Protein AF-A0A1H0T122-F1 (afdb_monomer)

Mean predicted aligned error: 8.37 Å

Radius of gyration: 16.23 Å; Cα contacts (8 Å, |Δi|>4): 108; chains: 1; bounding box: 40×34×38 Å

Nearest PDB structures (foldseek):
  7z31-assembly1_I  TM=6.840E-01  e=1.589E+00  Saccharomyces cerevisiae S288C
  7z30-assembly1_I  TM=6.621E-01  e=2.849E+00  Saccharomyces cerevisiae S288C

pLDDT: mean 85.59, std 16.0, range [43.53, 97.06]

Secondary structure (DSSP, 8-state):
--SEEEPPTTS--PPPTTT-PPPEEEE-TTS-EEEE-SS-TTS-BPPSBS--HHHHHHHT------GGG--TT---

Solvent-accessible surface area (backbone atoms only — not comparable to full-atom values): 4924 Å² total; per-residue (Å²): 128,82,78,56,49,77,66,59,87,89,56,87,71,56,39,38,76,88,78,60,47,64,52,28,36,32,68,44,98,86,71,28,34,22,35,25,44,77,86,42,85,83,72,50,63,45,67,74,58,51,81,42,60,64,61,48,34,58,74,35,52,81,79,83,73,71,83,83,74,74,67,88,85,74,74,132

Structure (mmCIF, N/CA/C/O backbone):
data_AF-A0A1H0T122-F1
#
_entry.id   AF-A0A1H0T122-F1
#
loop_
_atom_site.group_PDB
_atom_site.id
_atom_site.type_symbol
_atom_site.label_atom_id
_atom_site.label_alt_id
_atom_site.label_comp_id
_atom_site.label_asym_id
_atom_site.label_entity_id
_atom_site.label_seq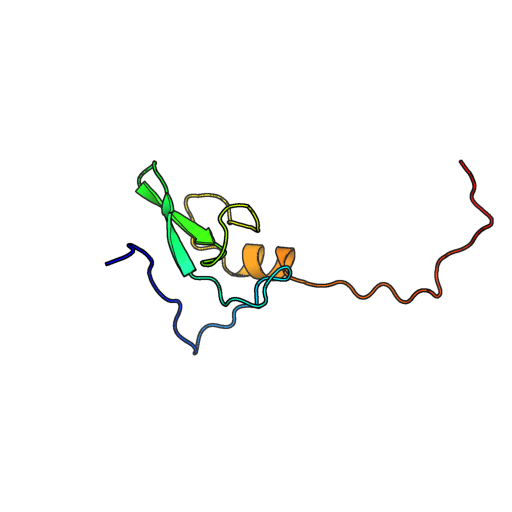_id
_atom_site.pdbx_PDB_ins_code
_atom_site.Cartn_x
_atom_site.Cartn_y
_atom_site.Cartn_z
_atom_site.occupancy
_atom_site.B_iso_or_equiv
_atom_site.auth_seq_id
_atom_site.auth_comp_id
_atom_site.auth_asym_id
_atom_site.auth_atom_id
_atom_site.pdbx_PDB_model_num
ATOM 1 N N . MET A 1 1 ? -4.427 -13.040 15.929 1.00 43.53 1 MET A N 1
ATOM 2 C CA . MET A 1 1 ? -4.531 -12.531 14.544 1.00 43.53 1 MET A CA 1
ATOM 3 C C . MET A 1 1 ? -3.732 -11.247 14.466 1.00 43.53 1 MET A C 1
ATOM 5 O O . MET A 1 1 ? -4.036 -10.320 15.203 1.00 43.53 1 MET A O 1
ATOM 9 N N . ASN A 1 2 ? -2.683 -11.207 13.649 1.00 56.81 2 ASN A N 1
ATOM 10 C CA . ASN A 1 2 ? -1.925 -9.977 13.428 1.00 56.81 2 ASN A CA 1
ATOM 11 C C . ASN A 1 2 ? -2.859 -8.993 12.709 1.00 56.81 2 ASN A C 1
ATOM 13 O O . ASN A 1 2 ? -3.268 -9.298 11.594 1.00 56.81 2 ASN A O 1
ATOM 17 N N . GLY A 1 3 ? -3.268 -7.912 13.388 1.00 77.94 3 GLY A N 1
ATOM 18 C CA . GLY A 1 3 ? -4.383 -7.006 13.049 1.00 77.94 3 GLY A CA 1
ATOM 19 C C . GLY A 1 3 ? -4.217 -6.185 11.767 1.00 77.94 3 GLY A C 1
ATOM 20 O O . GLY A 1 3 ? -4.300 -4.959 11.788 1.00 77.94 3 GLY A O 1
ATOM 21 N N . TYR A 1 4 ? -3.963 -6.871 10.661 1.00 84.44 4 TYR A N 1
ATOM 22 C CA . TYR A 1 4 ? -3.813 -6.332 9.325 1.00 84.44 4 TYR A CA 1
ATOM 23 C C . TYR A 1 4 ? -4.962 -6.831 8.451 1.00 84.44 4 TYR A C 1
ATOM 25 O O . TYR A 1 4 ? -5.328 -8.006 8.499 1.00 84.44 4 TYR A O 1
ATOM 33 N N . LEU A 1 5 ? -5.497 -5.948 7.615 1.00 90.12 5 LEU A N 1
ATOM 34 C CA . LEU A 1 5 ? -6.439 -6.294 6.561 1.00 90.12 5 LEU A CA 1
ATOM 35 C C . LEU A 1 5 ? -5.664 -6.492 5.257 1.00 90.12 5 LEU A C 1
ATOM 37 O O . LEU A 1 5 ? -4.896 -5.630 4.819 1.00 90.12 5 LEU A O 1
ATOM 41 N N . THR A 1 6 ? -5.858 -7.648 4.630 1.00 93.56 6 THR A N 1
ATOM 42 C CA . THR A 1 6 ? -5.266 -7.945 3.325 1.00 93.56 6 THR A CA 1
ATOM 43 C C . THR A 1 6 ? -6.023 -7.222 2.221 1.00 93.56 6 THR A C 1
ATOM 45 O O . THR A 1 6 ? -7.252 -7.247 2.191 1.00 93.56 6 THR A O 1
ATOM 48 N N . ILE A 1 7 ? -5.295 -6.648 1.267 1.00 93.69 7 ILE A N 1
ATOM 49 C CA . ILE A 1 7 ? -5.896 -5.991 0.107 1.00 93.69 7 ILE A CA 1
ATOM 50 C C . ILE A 1 7 ? -6.244 -7.056 -0.948 1.00 93.69 7 ILE A C 1
ATOM 52 O O . ILE A 1 7 ? -5.334 -7.783 -1.375 1.00 93.69 7 ILE A O 1
ATOM 56 N N . PRO A 1 8 ? -7.511 -7.153 -1.409 1.00 94.38 8 PRO A N 1
ATOM 57 C CA . PRO A 1 8 ? -7.923 -8.118 -2.427 1.00 94.38 8 PRO A CA 1
ATOM 58 C C . PRO A 1 8 ? -7.033 -8.071 -3.671 1.00 94.38 8 PRO A C 1
ATOM 60 O O . PRO A 1 8 ? -6.579 -7.002 -4.078 1.00 94.38 8 PRO A O 1
ATOM 63 N N . LYS A 1 9 ? -6.793 -9.227 -4.304 1.00 92.88 9 LYS A N 1
ATOM 64 C CA . LYS A 1 9 ? -5.925 -9.322 -5.495 1.00 92.88 9 LYS A CA 1
ATOM 65 C C . LYS A 1 9 ? -6.455 -8.537 -6.702 1.00 92.88 9 LYS A C 1
ATOM 67 O O . LYS A 1 9 ? -5.660 -8.162 -7.553 1.00 92.88 9 LYS A O 1
ATOM 72 N N . SER A 1 10 ? -7.763 -8.281 -6.751 1.00 95.88 10 SER A N 1
ATOM 73 C CA . SER A 1 10 ? -8.417 -7.466 -7.780 1.00 95.88 10 SER A CA 1
ATOM 74 C C . SER A 1 10 ? -8.041 -5.984 -7.713 1.00 95.88 10 SER A C 1
ATOM 76 O O . SER A 1 10 ? -8.146 -5.290 -8.718 1.00 95.88 10 SER A O 1
ATOM 78 N N . ILE A 1 11 ? -7.585 -5.495 -6.556 1.00 94.94 11 ILE A N 1
ATOM 79 C CA . ILE A 1 11 ? -7.092 -4.126 -6.415 1.00 94.94 11 ILE A CA 1
ATOM 80 C C . ILE A 1 11 ? -5.627 -4.090 -6.842 1.00 94.94 11 ILE A C 1
ATOM 82 O O . ILE A 1 11 ? -4.794 -4.856 -6.346 1.00 94.94 11 ILE A O 1
ATOM 86 N N . TYR A 1 12 ? -5.295 -3.198 -7.769 1.00 95.19 12 TYR A N 1
ATOM 87 C CA . TYR A 1 12 ? -3.918 -3.022 -8.202 1.00 95.19 12 TYR A CA 1
ATOM 88 C C . TYR A 1 12 ? -3.090 -2.326 -7.114 1.00 95.19 12 TYR A C 1
ATOM 90 O O . TYR A 1 12 ? -3.417 -1.233 -6.656 1.00 95.19 12 TYR A O 1
ATOM 98 N N . CYS A 1 13 ? -1.985 -2.959 -6.722 1.00 96.12 13 CYS A N 1
ATOM 99 C CA . CYS A 1 13 ? -0.993 -2.393 -5.815 1.00 96.12 13 CYS A CA 1
ATOM 100 C C . CYS A 1 13 ? 0.393 -2.809 -6.295 1.00 96.12 13 CYS A C 1
ATOM 102 O O . CYS A 1 13 ? 0.637 -4.000 -6.515 1.00 96.12 13 CYS A O 1
ATOM 104 N N . LYS A 1 14 ? 1.313 -1.853 -6.404 1.00 96.06 14 LYS A N 1
ATOM 105 C CA . LYS A 1 14 ? 2.731 -2.139 -6.596 1.00 96.06 14 LYS A CA 1
ATOM 106 C C . LYS A 1 14 ? 3.281 -2.870 -5.378 1.00 96.06 14 LYS A C 1
ATOM 108 O O . LYS A 1 14 ? 2.799 -2.712 -4.254 1.00 96.06 14 LYS A O 1
ATOM 113 N N . LEU A 1 15 ? 4.299 -3.684 -5.614 1.00 96.69 15 LEU A N 1
ATOM 114 C CA . LEU A 1 15 ? 5.028 -4.360 -4.550 1.00 96.69 15 LEU A CA 1
ATOM 115 C C . LEU A 1 15 ? 5.945 -3.368 -3.835 1.00 96.69 15 LEU A C 1
ATOM 117 O O . LEU A 1 15 ? 6.344 -2.359 -4.412 1.00 96.69 15 LEU A O 1
ATOM 121 N N . CYS A 1 16 ? 6.287 -3.657 -2.583 1.00 96.75 16 CYS A N 1
ATOM 122 C CA . CYS A 1 16 ? 7.285 -2.887 -1.857 1.00 96.75 16 CYS A CA 1
ATOM 123 C C . CYS A 1 16 ? 8.608 -2.891 -2.635 1.00 96.75 16 CYS A C 1
ATOM 125 O O . CYS A 1 16 ? 9.140 -3.960 -2.929 1.00 96.75 16 CYS A O 1
ATOM 127 N N . LYS A 1 17 ? 9.170 -1.716 -2.933 1.00 95.44 17 LYS A N 1
ATOM 128 C CA . LYS A 1 17 ? 10.428 -1.607 -3.690 1.00 95.44 17 LYS A CA 1
ATOM 129 C C . LYS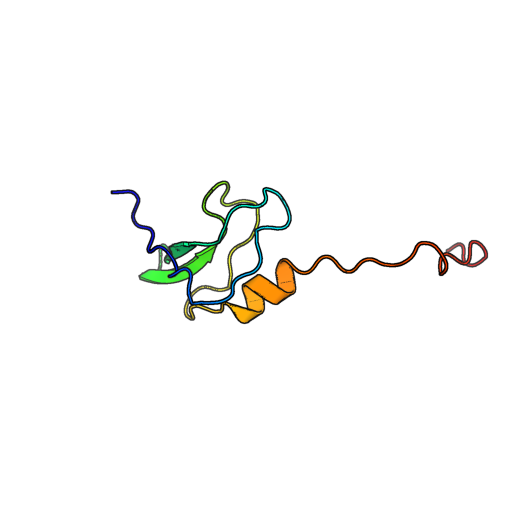 A 1 17 ? 11.642 -2.190 -2.953 1.00 95.44 17 LYS A C 1
ATOM 131 O O . LYS A 1 17 ? 12.635 -2.498 -3.597 1.00 95.44 17 LYS A O 1
ATOM 136 N N . THR A 1 18 ? 11.562 -2.339 -1.627 1.00 95.69 18 THR A N 1
ATOM 137 C CA . THR A 1 18 ? 12.661 -2.848 -0.788 1.00 95.69 18 THR A CA 1
ATOM 138 C C . THR A 1 18 ? 12.657 -4.373 -0.675 1.00 95.69 18 THR A C 1
ATOM 140 O O . THR A 1 18 ? 13.713 -4.988 -0.751 1.00 95.69 18 THR A O 1
ATOM 143 N N . CYS A 1 19 ? 11.487 -5.002 -0.500 1.00 95.62 19 CYS A N 1
ATOM 144 C CA . CYS A 1 19 ? 11.39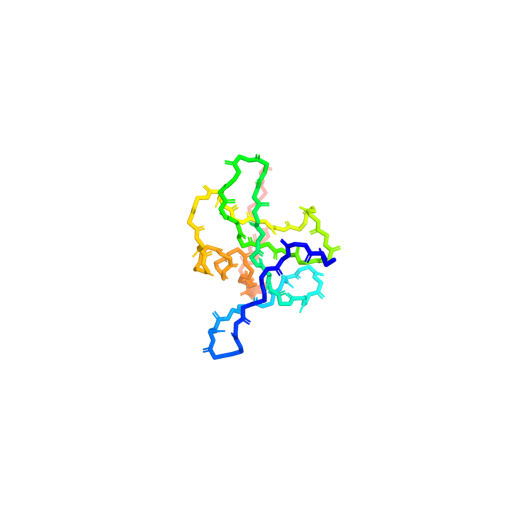1 -6.451 -0.247 1.00 95.62 19 CYS A CA 1
ATOM 145 C C . CYS A 1 19 ? 10.436 -7.225 -1.165 1.00 95.62 19 CYS A C 1
ATOM 147 O O . CYS A 1 19 ? 10.299 -8.435 -1.016 1.00 95.62 19 CYS A O 1
ATOM 149 N N . GLY A 1 20 ? 9.723 -6.559 -2.072 1.00 95.44 20 GLY A N 1
ATOM 150 C CA . GLY A 1 20 ? 8.769 -7.207 -2.975 1.00 95.44 20 GLY A CA 1
ATOM 151 C C . GLY A 1 20 ? 7.443 -7.632 -2.330 1.00 95.44 20 GLY A C 1
ATOM 152 O O . GLY A 1 20 ? 6.591 -8.197 -3.010 1.00 95.44 20 GLY A O 1
ATOM 153 N N . ALA A 1 21 ? 7.216 -7.355 -1.042 1.00 96.19 21 ALA A N 1
ATOM 154 C CA . ALA A 1 21 ? 5.962 -7.713 -0.382 1.00 96.19 21 ALA A CA 1
ATOM 155 C C . ALA A 1 21 ? 4.775 -6.873 -0.890 1.00 96.19 21 ALA A C 1
ATOM 157 O O . ALA A 1 21 ? 4.906 -5.674 -1.155 1.00 96.19 21 ALA A O 1
ATOM 158 N N . ARG A 1 22 ? 3.588 -7.486 -0.983 1.00 96.38 22 ARG A N 1
ATOM 159 C CA . ARG A 1 22 ? 2.329 -6.773 -1.257 1.00 96.38 22 ARG A CA 1
ATOM 160 C C . ARG A 1 22 ? 1.903 -5.993 -0.002 1.00 96.38 22 ARG A C 1
ATOM 162 O O . ARG A 1 22 ? 1.977 -6.564 1.087 1.00 96.38 22 ARG A O 1
ATOM 169 N N . PRO A 1 23 ? 1.463 -4.728 -0.122 1.00 97.06 23 PRO A N 1
ATOM 170 C CA . PRO A 1 23 ? 1.047 -3.950 1.039 1.00 97.06 23 PRO A CA 1
ATOM 171 C C . PRO A 1 23 ? -0.153 -4.557 1.766 1.00 97.06 23 PRO A C 1
ATOM 173 O O . PRO A 1 23 ? -0.963 -5.289 1.188 1.00 97.06 23 PRO A O 1
ATOM 176 N N . VAL A 1 24 ? -0.287 -4.176 3.033 1.00 96.88 24 VAL A N 1
ATOM 177 C CA . VAL A 1 24 ? -1.439 -4.474 3.890 1.00 96.88 24 VAL A CA 1
ATOM 178 C C . VAL A 1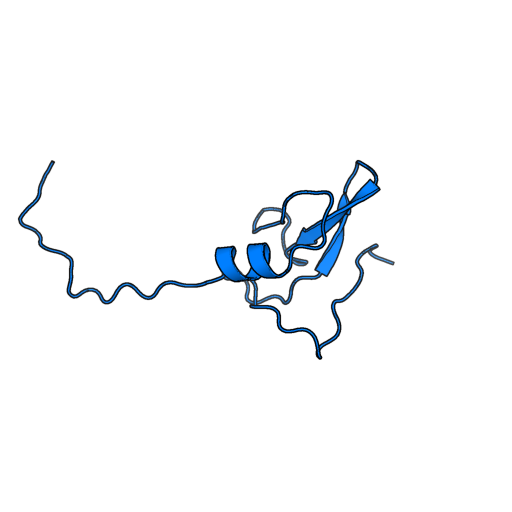 24 ? -1.991 -3.187 4.490 1.00 96.88 24 VAL A C 1
ATOM 180 O O . VAL A 1 24 ? -1.287 -2.178 4.571 1.00 96.88 24 VAL A O 1
ATOM 183 N N . ILE A 1 25 ? -3.243 -3.226 4.937 1.00 95.94 25 ILE A N 1
ATOM 184 C CA . ILE A 1 25 ? -3.865 -2.127 5.675 1.00 95.94 25 ILE A CA 1
ATOM 185 C C . ILE A 1 25 ? -3.747 -2.427 7.171 1.00 95.94 25 ILE A C 1
ATOM 187 O O . ILE A 1 25 ? -4.087 -3.527 7.607 1.00 95.94 25 ILE A O 1
ATOM 191 N N . LYS A 1 26 ? -3.279 -1.465 7.969 1.00 94.06 26 LYS A N 1
ATOM 192 C CA . LYS A 1 26 ? -3.214 -1.570 9.439 1.00 94.06 26 LYS A CA 1
ATOM 193 C C . LYS A 1 26 ? -3.900 -0.371 10.082 1.00 94.06 26 LYS A C 1
ATOM 195 O O . LYS A 1 26 ? -3.824 0.730 9.541 1.00 94.06 26 LYS A O 1
ATOM 200 N N . ALA A 1 27 ? -4.494 -0.571 11.254 1.00 92.50 27 ALA A N 1
ATOM 201 C CA . ALA A 1 27 ? -4.790 0.536 12.154 1.00 92.50 27 ALA A CA 1
ATOM 202 C C . ALA A 1 27 ? -3.483 1.110 12.741 1.00 92.50 27 ALA A C 1
ATOM 204 O O . ALA A 1 27 ? -2.586 0.366 13.147 1.00 92.50 27 ALA A O 1
ATOM 205 N N . SER A 1 28 ? -3.371 2.432 12.762 1.00 88.50 28 SER A N 1
ATOM 206 C CA . SER A 1 28 ? -2.355 3.182 13.488 1.00 88.50 28 SER A CA 1
ATOM 207 C C . SER A 1 28 ? -2.725 3.278 14.968 1.00 88.50 28 SER A C 1
ATOM 209 O O . SER A 1 28 ? -3.851 2.976 15.364 1.00 88.50 28 SER A O 1
ATOM 211 N N . GLU A 1 29 ? -1.791 3.753 15.790 1.00 87.31 29 GLU A N 1
ATOM 212 C CA . GLU A 1 29 ? -2.019 3.983 17.225 1.00 87.31 29 GLU A CA 1
ATOM 213 C C . GLU A 1 29 ? -3.152 4.984 17.496 1.00 87.31 29 GLU A C 1
ATOM 215 O O . GLU A 1 29 ? -3.839 4.889 18.506 1.00 87.31 29 GLU A O 1
ATOM 220 N N . ALA A 1 30 ? -3.405 5.897 16.554 1.00 87.31 30 ALA A N 1
ATOM 221 C CA . ALA A 1 30 ? -4.500 6.861 16.618 1.00 87.31 30 ALA A CA 1
ATOM 222 C C . ALA A 1 30 ? -5.855 6.291 16.141 1.00 87.31 30 ALA A C 1
ATOM 224 O O . ALA A 1 30 ? -6.812 7.045 15.984 1.00 87.31 30 ALA A O 1
ATOM 225 N N . GLY A 1 31 ? -5.942 4.990 15.841 1.00 86.50 31 GLY A N 1
ATOM 226 C CA . GLY A 1 31 ? -7.165 4.345 15.347 1.00 86.50 31 GLY A CA 1
ATOM 227 C C . GLY A 1 31 ? -7.507 4.652 13.883 1.00 86.50 31 GLY A C 1
ATOM 228 O O . GLY A 1 31 ? -8.592 4.313 13.419 1.00 86.50 31 GLY A O 1
ATOM 229 N N . LEU A 1 32 ? -6.591 5.281 13.142 1.00 92.25 32 LEU A N 1
ATOM 230 C CA . LEU A 1 32 ? -6.739 5.579 11.715 1.00 92.25 32 LEU A CA 1
ATOM 231 C C . LEU A 1 32 ? -6.103 4.482 10.859 1.00 92.25 32 LEU A C 1
ATOM 233 O O . LEU A 1 32 ? -5.258 3.740 11.340 1.00 92.25 32 LEU A O 1
ATOM 237 N N . TYR A 1 33 ? -6.428 4.400 9.571 1.00 93.50 33 TYR A N 1
ATOM 238 C CA . TYR A 1 33 ? -5.839 3.384 8.694 1.00 93.50 33 TYR A CA 1
ATOM 239 C C . TYR A 1 33 ? -4.613 3.898 7.937 1.00 93.50 33 TYR A C 1
ATOM 241 O O . TYR A 1 33 ? -4.554 5.064 7.546 1.00 93.50 33 TYR A O 1
ATOM 249 N N . VAL A 1 34 ? -3.642 3.005 7.736 1.00 95.25 34 VAL A N 1
ATOM 250 C CA . VAL A 1 34 ? -2.462 3.194 6.882 1.00 95.25 34 VAL A CA 1
ATOM 251 C C . VAL A 1 34 ? -2.311 2.013 5.933 1.00 95.25 34 VAL A C 1
ATOM 253 O O . VAL A 1 34 ? -2.643 0.880 6.289 1.00 95.25 34 VAL A O 1
ATOM 256 N N . VAL A 1 35 ? -1.752 2.261 4.752 1.00 96.81 35 VAL A N 1
ATOM 257 C CA . VAL A 1 35 ? -1.249 1.222 3.847 1.00 96.81 35 VAL A CA 1
ATOM 258 C C . VAL A 1 35 ? 0.249 1.098 4.088 1.00 96.81 35 VAL A C 1
ATOM 260 O O . VAL A 1 35 ? 0.962 2.096 4.017 1.00 96.81 35 VAL A O 1
ATOM 263 N N . LYS A 1 36 ? 0.747 -0.101 4.396 1.00 95.94 36 LYS A N 1
ATOM 264 C CA . LYS A 1 36 ? 2.160 -0.294 4.748 1.00 95.94 36 LYS A CA 1
ATOM 265 C C . LYS A 1 36 ? 2.746 -1.615 4.277 1.00 95.94 36 LYS A C 1
ATOM 267 O O . LYS A 1 36 ? 2.026 -2.554 3.932 1.00 95.94 36 LYS A O 1
ATOM 272 N N . CYS A 1 37 ? 4.074 -1.692 4.319 1.00 96.62 37 CYS A N 1
ATOM 273 C CA . CYS A 1 37 ? 4.795 -2.948 4.164 1.00 96.62 37 CYS A CA 1
ATOM 274 C C . CYS A 1 37 ? 4.449 -3.910 5.320 1.00 96.62 37 CYS A C 1
ATOM 276 O O . CYS A 1 37 ? 4.502 -3.493 6.478 1.00 96.62 37 CYS A O 1
ATOM 278 N N . PRO A 1 38 ? 4.119 -5.185 5.043 1.00 95.56 38 PRO A N 1
ATOM 279 C CA . PRO A 1 38 ? 3.858 -6.169 6.096 1.00 95.56 38 PRO A CA 1
ATOM 280 C C . PRO A 1 38 ? 5.133 -6.740 6.731 1.00 95.56 38 PRO A C 1
ATOM 282 O O . PRO A 1 38 ? 5.052 -7.372 7.779 1.00 95.56 38 PRO A O 1
ATOM 285 N N . THR A 1 39 ? 6.285 -6.591 6.073 1.00 94.81 39 THR A N 1
ATOM 286 C CA . THR A 1 39 ? 7.540 -7.254 6.459 1.00 94.81 39 THR A CA 1
ATOM 287 C C . THR A 1 39 ? 8.370 -6.424 7.432 1.00 94.81 39 THR A C 1
ATOM 289 O O . THR A 1 39 ? 8.953 -6.983 8.353 1.00 94.81 39 THR A O 1
ATOM 292 N N . ASP A 1 40 ? 8.436 -5.109 7.218 1.00 94.12 40 ASP A N 1
ATOM 293 C CA . ASP A 1 40 ? 9.217 -4.187 8.045 1.00 94.12 40 ASP A CA 1
ATOM 294 C C . ASP A 1 40 ? 8.555 -2.803 8.052 1.00 94.12 40 ASP A C 1
ATOM 296 O O . ASP A 1 40 ? 8.251 -2.225 7.001 1.00 94.12 40 ASP A O 1
ATOM 300 N N . ASP A 1 41 ? 8.360 -2.274 9.256 1.00 90.75 41 ASP A N 1
ATOM 301 C CA . ASP A 1 41 ? 7.782 -0.960 9.526 1.00 90.75 41 ASP A CA 1
ATOM 302 C C . ASP A 1 41 ? 8.687 0.190 9.056 1.00 90.75 41 ASP A C 1
ATOM 304 O O . ASP A 1 41 ? 8.200 1.297 8.832 1.00 90.75 41 ASP A O 1
ATOM 308 N N . ARG A 1 42 ? 9.983 -0.075 8.852 1.00 94.06 42 ARG A N 1
ATOM 309 C CA . ARG A 1 42 ? 10.971 0.889 8.348 1.00 94.06 42 ARG A CA 1
ATOM 310 C C . ARG A 1 42 ? 10.909 1.116 6.842 1.00 94.06 42 ARG A C 1
ATOM 312 O O . ARG A 1 42 ? 11.545 2.050 6.370 1.00 94.06 42 ARG A O 1
ATOM 319 N N . HIS A 1 43 ? 10.205 0.275 6.080 1.00 94.75 43 HIS A N 1
ATOM 320 C CA . HIS A 1 43 ? 10.123 0.439 4.627 1.00 94.75 43 HIS A CA 1
ATOM 321 C C . HIS A 1 43 ? 9.301 1.676 4.266 1.00 94.75 43 HIS A C 1
ATOM 323 O O . HIS A 1 43 ? 9.827 2.770 4.093 1.00 94.75 43 HIS A O 1
ATOM 329 N N . TYR A 1 44 ? 7.994 1.508 4.123 1.00 95.81 44 TYR A N 1
ATOM 330 C CA . TYR A 1 44 ? 7.107 2.613 3.830 1.00 95.81 44 TYR A CA 1
ATOM 331 C C . TYR A 1 44 ? 5.736 2.339 4.424 1.00 95.81 44 TYR A C 1
ATOM 333 O O . TYR A 1 44 ? 5.276 1.191 4.481 1.00 95.81 44 TYR A O 1
ATOM 341 N N . GLN A 1 45 ? 5.095 3.418 4.846 1.00 95.50 45 GLN A N 1
ATOM 342 C CA . GLN A 1 45 ? 3.689 3.465 5.185 1.00 95.50 45 GLN A CA 1
ATOM 343 C C . GLN A 1 45 ? 3.131 4.808 4.726 1.00 95.50 45 GLN A C 1
ATOM 345 O O . GLN A 1 45 ? 3.819 5.827 4.806 1.00 95.50 45 GLN A O 1
ATOM 350 N N . THR A 1 46 ? 1.895 4.804 4.248 1.00 96.38 46 THR A N 1
ATOM 351 C CA . THR A 1 46 ? 1.194 6.030 3.871 1.00 96.38 46 THR A CA 1
ATOM 352 C C . THR A 1 46 ? 0.865 6.856 5.109 1.00 96.38 46 THR A C 1
ATOM 354 O O . THR A 1 46 ? 0.930 6.382 6.250 1.00 96.38 46 THR A O 1
ATOM 357 N N . ARG A 1 47 ? 0.460 8.108 4.890 1.00 94.50 47 ARG A N 1
ATOM 358 C CA . ARG A 1 47 ? -0.089 8.939 5.963 1.00 94.50 47 ARG A CA 1
ATOM 359 C C . ARG A 1 47 ? -1.319 8.265 6.585 1.00 94.50 47 ARG A C 1
ATOM 361 O O . ARG A 1 47 ? -2.141 7.684 5.880 1.00 94.50 47 ARG A O 1
ATOM 368 N N . SER A 1 48 ? -1.448 8.364 7.906 1.00 93.31 48 SER A N 1
ATOM 369 C CA . SER A 1 48 ? -2.610 7.864 8.638 1.00 93.31 48 SER A CA 1
ATOM 370 C C . SER A 1 48 ? -3.875 8.653 8.305 1.00 93.31 48 SER A C 1
ATOM 372 O O . SER A 1 48 ? -3.864 9.883 8.251 1.00 93.31 48 SER A O 1
ATOM 374 N N . GLY A 1 49 ? -4.974 7.929 8.097 1.00 89.94 49 GLY A N 1
ATOM 375 C CA . GLY A 1 49 ? -6.302 8.495 7.861 1.00 89.94 49 GLY A CA 1
ATOM 376 C C . GLY A 1 49 ? -6.988 7.834 6.678 1.00 89.94 49 GLY A C 1
ATOM 377 O O . GLY A 1 49 ? -8.007 7.170 6.849 1.00 89.94 49 GLY A O 1
ATOM 378 N N . LEU A 1 50 ? -6.403 7.995 5.492 1.00 87.94 50 LEU A N 1
ATOM 379 C CA . LEU A 1 50 ? -6.939 7.472 4.240 1.00 87.94 50 LEU A CA 1
ATOM 380 C C . LEU A 1 50 ? -6.155 6.237 3.798 1.00 87.94 50 LEU A C 1
ATOM 382 O O . LEU A 1 50 ? -4.927 6.191 3.872 1.00 87.94 50 LEU A O 1
ATOM 386 N N . ILE A 1 51 ? -6.882 5.240 3.294 1.00 93.75 51 ILE A N 1
ATOM 387 C CA . ILE A 1 51 ? -6.287 4.085 2.619 1.00 93.75 51 ILE A CA 1
ATOM 388 C C . ILE A 1 51 ? -5.819 4.562 1.236 1.00 93.75 51 ILE A C 1
ATOM 390 O O . ILE A 1 51 ? -6.559 4.487 0.259 1.00 93.75 51 ILE A O 1
ATOM 394 N N . ASP A 1 52 ? -4.605 5.109 1.174 1.00 94.94 52 ASP A N 1
ATOM 395 C CA . ASP A 1 52 ? -4.055 5.753 -0.025 1.00 94.94 52 ASP A CA 1
ATOM 396 C C . ASP A 1 52 ? -3.165 4.792 -0.835 1.00 94.94 52 ASP A C 1
ATOM 398 O O . ASP A 1 52 ? -1.942 4.729 -0.695 1.00 94.94 52 ASP A O 1
ATOM 402 N N . ILE A 1 53 ? -3.798 3.985 -1.688 1.00 96.12 53 ILE A N 1
ATOM 403 C CA . ILE A 1 53 ? -3.092 3.033 -2.560 1.00 96.12 53 ILE A CA 1
ATOM 404 C C . ILE A 1 53 ? -2.247 3.755 -3.621 1.00 96.12 53 ILE A C 1
ATOM 406 O O . ILE A 1 53 ? -1.206 3.239 -4.038 1.00 96.12 53 ILE A O 1
ATOM 410 N N . ASP A 1 54 ? -2.655 4.949 -4.046 1.00 95.75 54 ASP A N 1
ATOM 411 C CA . ASP A 1 54 ? -1.941 5.708 -5.068 1.00 95.75 54 ASP A CA 1
ATOM 412 C C . ASP A 1 54 ? -0.637 6.297 -4.538 1.00 95.75 54 ASP A C 1
ATOM 414 O O . ASP A 1 54 ?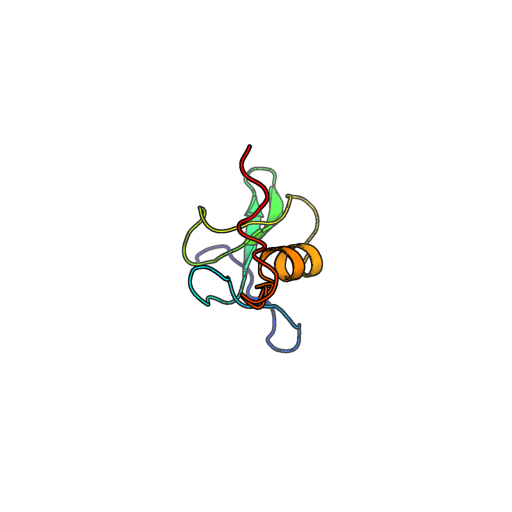 0.376 6.257 -5.236 1.00 95.75 54 ASP A O 1
ATOM 418 N N . ASP A 1 55 ? -0.625 6.800 -3.306 1.00 96.25 55 ASP A N 1
ATOM 419 C CA . ASP A 1 55 ? 0.588 7.236 -2.609 1.00 96.25 55 ASP A CA 1
ATOM 420 C C . ASP A 1 55 ? 1.565 6.068 -2.416 1.00 96.25 55 ASP A C 1
ATOM 422 O O . ASP A 1 55 ? 2.740 6.163 -2.788 1.00 96.25 55 ASP A O 1
ATOM 426 N N . TRP A 1 56 ? 1.058 4.902 -1.989 1.00 96.75 56 TRP A N 1
ATOM 427 C CA . TRP A 1 56 ? 1.847 3.667 -1.946 1.00 96.75 56 TRP A CA 1
ATOM 428 C C . TRP A 1 56 ? 2.471 3.333 -3.307 1.00 96.75 56 TRP A C 1
ATOM 430 O O . TRP A 1 56 ? 3.671 3.046 -3.401 1.00 96.75 56 TRP A O 1
ATOM 440 N N . ASN A 1 57 ? 1.676 3.376 -4.376 1.00 96.50 57 ASN A N 1
ATOM 441 C CA . ASN A 1 57 ? 2.136 3.069 -5.725 1.00 96.50 57 ASN A CA 1
ATOM 442 C C . ASN A 1 57 ? 3.170 4.091 -6.218 1.00 96.50 57 ASN A C 1
ATOM 444 O O . ASN A 1 57 ? 4.172 3.703 -6.822 1.00 96.50 57 ASN A O 1
ATOM 448 N N . ARG A 1 58 ? 2.973 5.385 -5.950 1.00 95.44 58 ARG A N 1
ATOM 449 C CA . ARG A 1 58 ? 3.929 6.445 -6.298 1.00 95.44 58 ARG A CA 1
ATOM 450 C C . ARG A 1 58 ? 5.264 6.231 -5.588 1.00 95.44 58 ARG A C 1
ATOM 452 O O . ARG A 1 58 ? 6.289 6.170 -6.261 1.00 95.44 58 ARG A O 1
ATOM 459 N N . HIS A 1 59 ? 5.259 5.992 -4.275 1.00 95.06 59 HIS A N 1
ATOM 460 C CA . HIS A 1 59 ? 6.481 5.745 -3.502 1.00 95.06 59 HIS A CA 1
ATOM 461 C C . HIS A 1 59 ? 7.264 4.504 -3.968 1.00 95.06 59 HIS A C 1
ATOM 463 O O . HIS A 1 59 ? 8.502 4.501 -3.975 1.00 95.06 59 HIS A O 1
ATOM 469 N N . ASN A 1 60 ? 6.547 3.440 -4.342 1.00 94.56 60 ASN A N 1
ATOM 470 C CA . ASN A 1 60 ? 7.123 2.171 -4.794 1.00 94.56 60 ASN A CA 1
ATOM 471 C C . ASN A 1 60 ? 7.310 2.098 -6.319 1.00 94.56 60 ASN A C 1
ATOM 473 O O . ASN A 1 60 ? 7.505 1.022 -6.885 1.00 94.56 60 ASN A O 1
ATOM 477 N N . SER A 1 61 ? 7.259 3.238 -7.006 1.00 92.62 61 SER A N 1
ATOM 478 C CA . SER A 1 61 ? 7.675 3.333 -8.401 1.00 92.62 61 SER A CA 1
ATOM 479 C C . SER A 1 61 ? 9.197 3.406 -8.469 1.00 92.62 61 SER A C 1
ATOM 481 O O . SER A 1 61 ? 9.803 4.314 -7.907 1.00 92.62 61 SER A O 1
ATOM 483 N N . VAL A 1 62 ? 9.823 2.456 -9.162 1.00 77.75 62 VAL A N 1
ATOM 484 C CA . VAL A 1 62 ? 11.243 2.553 -9.509 1.00 77.75 62 VAL A CA 1
ATOM 485 C C . VAL A 1 62 ? 11.325 3.356 -10.802 1.00 77.75 62 VAL A C 1
ATOM 487 O O . VAL A 1 62 ? 10.922 2.870 -11.858 1.00 77.75 62 VAL A O 1
ATOM 490 N N . PHE A 1 63 ? 11.794 4.599 -10.722 1.00 64.81 63 PHE A N 1
ATOM 491 C CA . PHE A 1 63 ? 12.171 5.344 -11.918 1.00 64.81 63 PHE A CA 1
ATOM 492 C C . PHE A 1 63 ? 13.500 4.769 -12.400 1.00 64.81 63 PHE A C 1
ATOM 494 O O . PHE A 1 63 ? 14.533 4.962 -11.763 1.00 64.81 63 PHE A O 1
ATOM 501 N N . TYR A 1 64 ? 13.472 4.013 -13.495 1.00 56.09 64 TYR A N 1
ATOM 502 C CA . TYR A 1 64 ? 14.700 3.701 -14.209 1.00 56.09 64 TYR A CA 1
ATOM 503 C C . TYR A 1 64 ? 15.177 5.005 -14.844 1.00 56.09 64 TYR A C 1
ATOM 505 O O . TYR A 1 64 ? 14.579 5.462 -15.814 1.00 56.09 64 TYR A O 1
ATOM 513 N N . VAL A 1 65 ? 16.199 5.632 -14.264 1.00 56.31 65 VAL A N 1
ATOM 514 C CA . VAL A 1 65 ? 16.938 6.698 -14.942 1.00 56.31 65 VAL A CA 1
ATOM 515 C C . VAL A 1 65 ? 17.944 5.977 -15.837 1.00 56.31 65 VAL A C 1
ATOM 517 O O . VAL A 1 65 ? 18.850 5.329 -15.305 1.00 56.31 65 VAL A O 1
ATOM 520 N N . PRO A 1 66 ? 17.791 5.991 -17.173 1.00 54.66 66 PRO A N 1
ATOM 521 C CA . PRO A 1 66 ? 18.811 5.436 -18.043 1.00 54.66 66 PRO A CA 1
ATOM 522 C C . PRO A 1 66 ? 20.116 6.179 -17.764 1.00 54.66 66 PRO A C 1
ATOM 524 O O . PRO A 1 66 ? 20.136 7.405 -17.716 1.00 54.66 66 PRO A O 1
ATOM 527 N N . CYS A 1 67 ? 21.223 5.455 -17.614 1.00 58.25 67 CYS A N 1
ATOM 528 C CA . CYS A 1 67 ? 22.537 6.007 -17.260 1.00 58.25 67 CYS A CA 1
ATOM 529 C C . CYS A 1 67 ? 23.117 6.993 -18.301 1.00 58.25 67 CYS A C 1
ATOM 531 O O . CYS A 1 67 ? 24.281 7.368 -18.203 1.00 58.25 67 CYS A O 1
ATOM 533 N N . ARG A 1 68 ? 22.356 7.358 -19.338 1.00 56.28 68 ARG A N 1
ATOM 534 C CA . ARG A 1 68 ? 22.816 8.148 -20.484 1.00 56.28 68 ARG A CA 1
ATOM 535 C C . ARG A 1 68 ? 22.790 9.661 -20.257 1.00 56.28 68 ARG A C 1
ATOM 537 O O . ARG A 1 68 ? 23.382 10.361 -21.066 1.00 56.28 68 ARG A O 1
ATOM 544 N N . ASP A 1 69 ? 22.213 10.139 -19.153 1.0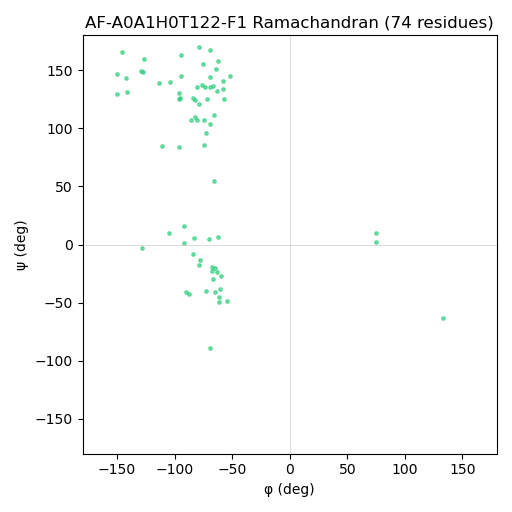0 56.06 69 ASP A N 1
ATOM 545 C CA . ASP A 1 69 ? 22.131 11.579 -18.851 1.00 56.06 69 ASP A CA 1
ATOM 546 C C . ASP A 1 69 ? 23.116 12.049 -17.762 1.00 56.06 69 ASP A C 1
ATOM 548 O O . ASP A 1 69 ? 23.059 13.195 -17.318 1.00 56.06 69 ASP A O 1
ATOM 552 N N . PHE A 1 70 ? 24.064 11.203 -17.33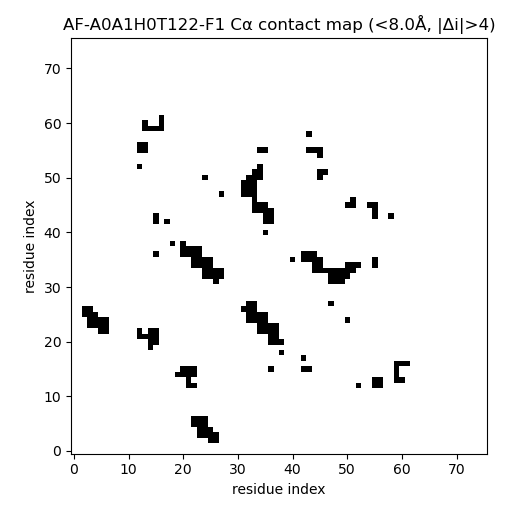5 1.00 56.66 70 PHE A N 1
ATOM 553 C CA . PHE A 1 70 ? 25.204 11.681 -16.548 1.00 56.66 70 PHE A CA 1
ATOM 554 C C . PHE A 1 70 ? 26.142 12.464 -17.475 1.00 56.66 70 PHE A C 1
ATOM 556 O O . PHE A 1 70 ? 26.978 11.880 -18.160 1.00 56.66 70 PHE A O 1
ATOM 563 N N . ASN A 1 71 ? 26.000 13.791 -17.506 1.00 61.16 71 ASN A N 1
ATOM 564 C CA . ASN A 1 71 ? 27.030 14.677 -18.036 1.00 61.16 71 ASN A CA 1
ATOM 565 C C . ASN A 1 71 ? 28.102 14.884 -16.945 1.00 61.16 71 ASN A C 1
ATOM 567 O O . ASN A 1 71 ? 27.838 15.607 -15.984 1.00 61.16 71 ASN A O 1
ATOM 571 N N . PRO A 1 72 ? 29.308 14.296 -17.053 1.00 58.59 72 PRO A N 1
ATOM 572 C CA . PRO A 1 72 ? 30.361 14.431 -16.043 1.00 58.59 72 PRO A CA 1
ATOM 573 C C . PRO A 1 72 ? 30.993 15.837 -15.988 1.00 58.59 72 PRO A C 1
ATOM 575 O O . PRO A 1 72 ? 31.964 16.034 -15.267 1.00 58.59 72 PRO A O 1
ATOM 578 N N . GLN A 1 73 ? 30.488 16.814 -16.752 1.00 59.56 73 GLN A N 1
ATOM 579 C CA . GLN A 1 73 ? 31.064 18.161 -16.855 1.00 59.56 73 GLN A CA 1
ATOM 580 C C . GLN A 1 73 ? 30.500 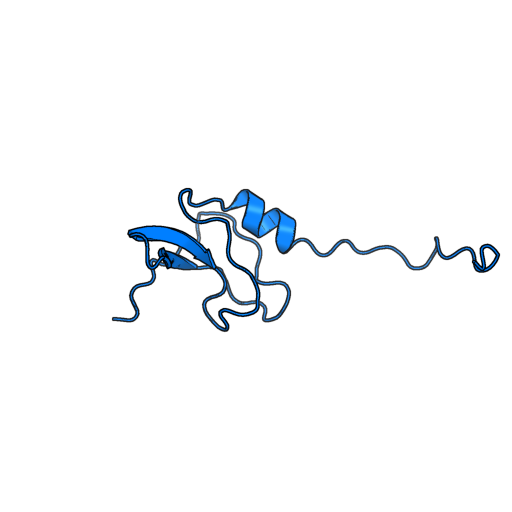19.190 -15.862 1.00 59.56 73 GLN A C 1
ATOM 582 O O . GLN A 1 73 ? 30.925 20.341 -15.893 1.00 59.56 73 GLN A O 1
ATOM 587 N N . VAL A 1 74 ? 29.573 18.813 -14.976 1.00 57.91 74 VAL A N 1
ATOM 588 C CA . VAL A 1 74 ? 29.100 19.703 -13.902 1.00 57.91 74 VAL A CA 1
ATOM 589 C C . VAL A 1 74 ? 29.594 19.162 -12.563 1.00 57.91 74 VAL A C 1
ATOM 591 O O . VAL A 1 74 ? 28.897 18.410 -11.886 1.00 57.91 74 VAL A O 1
ATOM 594 N N . SER A 1 75 ? 30.824 19.527 -12.206 1.00 48.62 75 SER A N 1
ATOM 595 C CA . SER A 1 75 ? 31.295 19.462 -10.820 1.00 48.62 75 SER A CA 1
ATOM 596 C C . SER A 1 75 ? 30.787 20.693 -10.067 1.00 48.62 75 SER A C 1
ATOM 598 O O . SER A 1 75 ? 30.849 21.801 -10.603 1.00 48.62 75 SER A O 1
ATOM 600 N N . CYS A 1 76 ? 30.276 20.485 -8.851 1.00 46.91 76 CYS A N 1
ATOM 601 C CA . CYS A 1 76 ? 30.087 21.549 -7.863 1.00 46.91 76 CYS A CA 1
ATOM 602 C C . CYS A 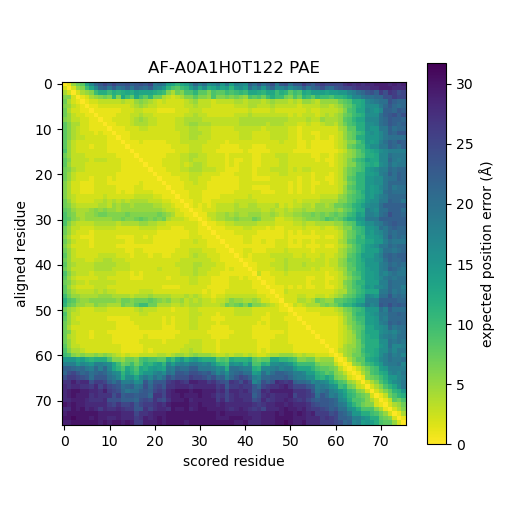1 76 ? 31.430 22.124 -7.401 1.00 46.91 76 CYS A C 1
ATOM 604 O O . CYS A 1 76 ? 32.417 21.351 -7.372 1.00 46.91 76 CYS A O 1
#

Foldseek 3Di:
DPQWADDDPVDDAAAQLPPRHGWIWHQDPVRFIWTDGPPDPVRDIDDTHDHCRPVRRVVNDDPPPPPVPPPVPDDD

Sequence (76 aa):
MNGYLTIPKSIYCKLCKTCGARPVIKASEAGLYVVKCPTDDRHYQTRSGLIDIDDWNRHNSVFYVPCRDFNPQVSC